Protein AF-A0A953XHI4-F1 (afdb_monomer_lite)

Sequence (180 aa):
MPEEEVKRFLENEADEWITDTDNPAQCIPELAGRICYMSFGGKQGRKDNASYLSNIIGVGHGSVLEHAVFSLLLTGISRSLTHELVRHRAGFAYSQLSQRYVDETEAQFVVPPAVQGDPELEKTLQDFCDESLKVYGQLTDKLAEKYATPEGLVDFALREEQLTEGENGKFTFGEAVEGH

pLDDT: mean 82.44, std 19.85, range [27.58, 97.38]

Structure (mmCIF, N/CA/C/O backbone):
data_AF-A0A953XHI4-F1
#
_entry.id   AF-A0A953XHI4-F1
#
loop_
_atom_site.group_PDB
_atom_site.id
_atom_site.type_symbol
_atom_site.label_atom_id
_atom_site.label_alt_id
_atom_site.label_comp_id
_atom_site.label_asym_id
_atom_site.label_entity_id
_atom_site.label_seq_id
_atom_site.pdbx_PDB_ins_code
_atom_site.Cartn_x
_atom_site.Cartn_y
_atom_site.Cartn_z
_atom_site.occupancy
_atom_site.B_iso_or_equiv
_atom_site.auth_seq_id
_atom_site.auth_comp_id
_atom_site.auth_asym_id
_atom_site.auth_atom_id
_atom_site.pdbx_PDB_model_num
ATOM 1 N N . MET A 1 1 ? 3.919 12.710 -15.205 1.00 69.94 1 MET A N 1
ATOM 2 C CA . MET A 1 1 ? 5.213 12.917 -15.890 1.00 69.94 1 MET A CA 1
ATOM 3 C C . MET A 1 1 ? 5.141 14.267 -16.589 1.00 69.94 1 MET A C 1
ATOM 5 O O . MET A 1 1 ? 4.123 14.490 -17.229 1.00 69.94 1 MET A O 1
ATOM 9 N N . PRO A 1 2 ? 6.109 15.186 -16.433 1.00 76.31 2 PRO A N 1
ATOM 10 C CA . PRO A 1 2 ? 6.054 16.482 -17.108 1.00 76.31 2 PRO A CA 1
ATOM 11 C C . PRO A 1 2 ? 6.320 16.287 -18.606 1.00 76.31 2 PRO A C 1
ATOM 13 O O . PRO A 1 2 ? 7.458 16.061 -19.009 1.00 76.31 2 PRO A O 1
ATOM 16 N N . GLU A 1 3 ? 5.265 16.327 -19.416 1.00 83.38 3 GLU A N 1
ATOM 17 C CA . GLU A 1 3 ? 5.336 16.032 -20.855 1.00 83.38 3 GLU A CA 1
ATOM 18 C C . GLU A 1 3 ? 6.290 16.976 -21.599 1.00 83.38 3 GLU A C 1
ATOM 20 O O . GLU A 1 3 ? 7.075 16.524 -22.429 1.00 83.38 3 GLU A O 1
ATOM 25 N N . GLU A 1 4 ? 6.306 18.259 -21.231 1.00 89.06 4 GLU A N 1
ATOM 26 C CA . GLU A 1 4 ? 7.191 19.270 -21.827 1.00 89.06 4 GLU A CA 1
ATOM 27 C C . GLU A 1 4 ? 8.680 18.968 -21.618 1.00 89.06 4 GLU A C 1
ATOM 29 O O . GLU A 1 4 ? 9.496 19.161 -22.515 1.00 89.06 4 GLU A O 1
ATOM 34 N N . GLU A 1 5 ? 9.053 18.449 -20.448 1.00 89.25 5 GLU A N 1
ATOM 35 C CA . GLU A 1 5 ? 10.449 18.123 -20.142 1.00 89.25 5 GLU A CA 1
ATOM 36 C C . GLU A 1 5 ? 10.905 16.871 -20.893 1.00 89.25 5 GLU A C 1
ATOM 38 O O . GLU A 1 5 ? 12.027 16.826 -21.398 1.00 89.25 5 GLU A O 1
ATOM 43 N N . VAL A 1 6 ? 10.021 15.875 -21.014 1.00 89.62 6 VAL A N 1
ATOM 44 C CA . VAL A 1 6 ? 10.278 14.679 -21.827 1.00 89.62 6 VAL A CA 1
ATOM 45 C C . VAL A 1 6 ? 10.424 15.065 -23.290 1.00 89.62 6 VAL A C 1
ATOM 47 O O . VAL A 1 6 ? 11.380 14.646 -23.935 1.00 89.62 6 VAL A O 1
ATOM 50 N N . LYS A 1 7 ? 9.534 15.919 -23.798 1.00 89.19 7 LYS A N 1
ATOM 51 C CA . LYS A 1 7 ? 9.612 16.433 -25.163 1.00 89.19 7 LYS A CA 1
ATOM 52 C C . LYS A 1 7 ? 10.916 17.192 -25.400 1.00 89.19 7 LYS A C 1
ATOM 54 O O . LYS A 1 7 ? 11.628 16.873 -26.345 1.00 89.19 7 LYS A O 1
ATOM 59 N N . ARG A 1 8 ? 11.281 18.116 -24.505 1.00 91.38 8 ARG A N 1
ATOM 60 C CA . ARG A 1 8 ? 12.549 18.853 -24.591 1.00 91.38 8 ARG A CA 1
ATOM 61 C C . ARG A 1 8 ? 13.753 17.915 -24.572 1.00 91.38 8 ARG A C 1
ATOM 63 O O . ARG A 1 8 ? 14.705 18.140 -25.310 1.00 91.38 8 ARG A O 1
ATOM 70 N N . PHE A 1 9 ? 13.749 16.888 -23.726 1.00 92.31 9 PHE A N 1
ATOM 71 C CA . PHE A 1 9 ? 14.815 15.888 -23.712 1.00 92.31 9 PHE A CA 1
ATOM 72 C C . PHE A 1 9 ? 14.902 15.150 -25.051 1.00 92.31 9 PHE A C 1
ATOM 74 O O . PHE A 1 9 ? 15.987 15.070 -25.619 1.00 92.31 9 PHE A O 1
ATOM 81 N N . LEU A 1 10 ? 13.773 14.660 -25.571 1.00 90.69 10 LEU A N 1
ATOM 82 C CA . LEU A 1 10 ? 13.744 13.936 -26.839 1.00 90.69 10 LEU A CA 1
ATOM 83 C C . LEU A 1 10 ? 14.235 14.813 -27.992 1.00 90.69 10 LEU A C 1
ATOM 85 O O . LEU A 1 10 ? 15.073 14.358 -28.744 1.00 90.69 10 LEU A O 1
ATOM 89 N N . GLU A 1 11 ? 13.815 16.076 -28.076 1.00 90.44 11 GLU A N 1
ATOM 90 C CA . GLU A 1 11 ? 14.256 17.006 -29.130 1.00 90.44 11 GLU A CA 1
ATOM 91 C C . GLU A 1 11 ? 15.768 17.291 -29.120 1.00 90.44 11 GLU A C 1
ATOM 93 O O . GLU A 1 11 ? 16.336 17.603 -30.166 1.00 90.44 11 GLU A O 1
ATOM 98 N N . ASN A 1 12 ? 16.419 17.220 -27.954 1.00 89.56 12 ASN A N 1
ATOM 99 C CA . ASN A 1 12 ? 17.835 17.574 -27.806 1.00 89.56 12 ASN A CA 1
ATOM 100 C C . ASN A 1 12 ? 18.775 16.362 -27.803 1.00 89.56 12 ASN A C 1
ATOM 102 O O . ASN A 1 12 ? 19.889 16.454 -28.313 1.00 89.56 12 ASN A O 1
ATOM 106 N N . GLU A 1 13 ? 18.352 15.247 -27.207 1.00 87.81 13 GLU A N 1
ATOM 107 C CA . GLU A 1 13 ? 19.234 14.130 -26.842 1.00 87.81 13 GLU A CA 1
ATOM 108 C C . GLU A 1 13 ? 18.827 12.796 -27.493 1.00 87.81 13 GLU A C 1
ATOM 110 O O . GLU A 1 13 ? 19.568 11.812 -27.410 1.00 87.81 13 GLU A O 1
ATOM 115 N N . ALA A 1 14 ? 17.656 12.722 -28.130 1.00 84.50 14 ALA A N 1
ATOM 116 C CA . ALA A 1 14 ? 17.147 11.511 -28.771 1.00 84.50 14 ALA A CA 1
ATOM 117 C C . ALA A 1 14 ? 16.429 11.833 -30.099 1.00 84.50 14 ALA A C 1
ATOM 119 O O . ALA A 1 14 ? 16.470 12.957 -30.577 1.00 84.50 14 ALA A O 1
ATOM 120 N N . ASP A 1 15 ? 15.820 10.828 -30.737 1.00 81.56 15 ASP A N 1
ATOM 121 C CA . ASP A 1 15 ? 15.002 11.046 -31.939 1.00 81.56 15 ASP A CA 1
ATOM 122 C C . ASP A 1 15 ? 13.521 11.172 -31.547 1.00 81.56 15 ASP A C 1
ATOM 124 O O . ASP A 1 15 ? 12.946 12.252 -31.464 1.00 81.56 15 ASP A O 1
ATOM 128 N N . GLU A 1 16 ? 12.894 10.029 -31.281 1.00 87.94 16 GLU A N 1
ATOM 129 C CA . GLU A 1 16 ? 11.473 9.908 -30.991 1.00 87.94 16 GLU A CA 1
ATOM 130 C C . GLU A 1 16 ? 11.272 8.763 -30.001 1.00 87.94 16 GLU A C 1
ATOM 132 O O . GLU A 1 16 ? 11.981 7.752 -30.044 1.00 87.94 16 GLU A O 1
ATOM 137 N N . TRP A 1 17 ? 10.297 8.904 -29.113 1.00 91.81 17 TRP A N 1
ATOM 138 C CA . TRP A 1 17 ? 9.821 7.811 -28.281 1.00 91.81 17 TRP A CA 1
ATOM 139 C C . TRP A 1 17 ? 8.373 7.514 -28.645 1.00 91.81 17 TRP A C 1
ATOM 141 O O . TRP A 1 17 ? 7.516 8.390 -28.565 1.00 91.81 17 TRP A O 1
ATOM 151 N N . ILE A 1 18 ? 8.116 6.271 -29.046 1.00 89.00 18 ILE A N 1
ATOM 152 C CA . ILE A 1 18 ? 6.779 5.795 -29.400 1.00 89.00 18 ILE A CA 1
ATOM 153 C C . ILE A 1 18 ? 6.388 4.728 -28.385 1.00 89.00 18 ILE A C 1
ATOM 155 O O . ILE A 1 18 ? 7.109 3.752 -28.209 1.00 89.00 18 ILE A O 1
ATOM 159 N N . THR A 1 19 ? 5.240 4.872 -27.744 1.00 92.25 19 THR A N 1
ATOM 160 C CA . THR A 1 19 ? 4.683 3.841 -26.865 1.00 92.25 19 THR A CA 1
ATOM 161 C C . THR A 1 19 ? 3.222 3.608 -27.230 1.00 92.25 19 THR A C 1
ATOM 163 O O . THR A 1 19 ? 2.558 4.506 -27.748 1.00 92.25 19 THR A O 1
ATOM 166 N N . ASP A 1 20 ? 2.735 2.385 -27.040 1.00 94.56 20 ASP A N 1
ATOM 167 C CA . ASP A 1 20 ? 1.374 1.962 -27.388 1.00 94.56 20 ASP A CA 1
ATOM 168 C C . ASP A 1 20 ? 0.395 2.044 -26.205 1.00 94.56 20 ASP A C 1
ATOM 170 O O . ASP A 1 20 ? -0.740 1.580 -26.299 1.00 94.56 20 ASP A O 1
ATOM 174 N N . THR A 1 21 ? 0.821 2.658 -25.099 1.00 94.06 21 THR A N 1
ATOM 175 C CA . THR A 1 21 ? 0.017 2.893 -23.898 1.00 94.06 21 THR A CA 1
ATOM 176 C C . THR A 1 21 ? 0.062 4.366 -23.505 1.00 94.06 21 THR A C 1
ATOM 178 O O . THR A 1 21 ? 1.085 5.031 -23.643 1.00 94.06 21 THR A O 1
ATOM 181 N N . ASP A 1 22 ? -1.050 4.885 -22.999 1.00 93.06 22 ASP A N 1
ATOM 182 C CA . ASP A 1 22 ? -1.140 6.201 -22.365 1.00 93.06 22 ASP A CA 1
ATOM 183 C C . ASP A 1 22 ? -1.083 6.101 -20.832 1.00 93.06 22 ASP A C 1
ATOM 185 O O . ASP A 1 22 ? -1.066 7.119 -20.139 1.00 93.06 22 ASP A O 1
ATOM 189 N N . ASN A 1 23 ? -1.012 4.881 -20.282 1.00 94.38 23 ASN A N 1
ATOM 190 C CA . ASN A 1 23 ? -1.001 4.649 -18.847 1.00 94.38 23 ASN A CA 1
ATOM 191 C C . ASN A 1 23 ? 0.320 5.142 -18.225 1.00 94.38 23 ASN A C 1
ATOM 193 O O . ASN A 1 23 ? 1.368 4.514 -18.426 1.00 94.38 23 ASN A O 1
ATOM 197 N N . PRO A 1 24 ? 0.300 6.186 -17.371 1.00 92.62 24 PRO A N 1
ATOM 198 C CA . PRO A 1 24 ? 1.519 6.741 -16.791 1.00 92.62 24 PRO A CA 1
ATOM 199 C C . PRO A 1 24 ? 2.345 5.721 -15.999 1.00 92.62 24 PRO A C 1
ATOM 201 O O . PRO A 1 24 ? 3.573 5.785 -16.015 1.00 92.62 24 PRO A O 1
ATOM 204 N N . ALA A 1 25 ? 1.693 4.751 -15.350 1.00 94.19 25 ALA A N 1
ATOM 205 C CA . ALA A 1 25 ? 2.362 3.710 -14.572 1.00 94.19 25 ALA A CA 1
ATOM 206 C C . ALA A 1 25 ? 3.191 2.741 -15.432 1.00 94.19 25 ALA A C 1
ATOM 208 O O . ALA A 1 25 ? 4.067 2.057 -14.911 1.00 94.19 25 ALA A O 1
ATOM 209 N N . GLN A 1 26 ? 2.923 2.683 -16.736 1.00 95.31 26 GLN A N 1
ATOM 210 C CA . GLN A 1 26 ? 3.660 1.875 -17.707 1.00 95.31 26 GLN A CA 1
ATOM 211 C C . GLN A 1 26 ? 4.641 2.723 -18.524 1.00 95.31 26 GLN A C 1
ATOM 213 O O . GLN A 1 26 ? 5.761 2.288 -18.793 1.00 95.31 26 GLN A O 1
ATOM 218 N N . CYS A 1 27 ? 4.245 3.951 -18.865 1.00 95.06 27 CYS A N 1
ATOM 219 C CA . CYS A 1 27 ? 5.062 4.921 -19.588 1.00 95.06 27 CYS A CA 1
ATOM 220 C C . CYS A 1 27 ? 6.338 5.299 -18.830 1.00 95.06 27 CYS A C 1
ATOM 222 O O . CYS A 1 27 ? 7.426 5.294 -19.398 1.00 95.06 27 CYS A O 1
ATOM 224 N N . ILE A 1 28 ? 6.213 5.609 -17.536 1.00 95.44 28 ILE A N 1
ATOM 225 C CA . ILE A 1 28 ? 7.335 6.040 -16.693 1.00 95.44 28 ILE A CA 1
ATOM 226 C C . ILE A 1 28 ? 8.459 4.985 -16.635 1.00 95.44 28 ILE A C 1
ATOM 228 O O . ILE A 1 28 ? 9.601 5.340 -16.940 1.00 95.44 28 ILE A O 1
ATOM 232 N N . PRO A 1 29 ? 8.198 3.707 -16.286 1.00 96.00 29 PRO A N 1
ATOM 233 C CA . PRO A 1 29 ? 9.257 2.699 -16.233 1.00 96.00 29 PRO A CA 1
ATOM 234 C C . PRO A 1 29 ? 9.819 2.339 -17.613 1.00 96.00 29 PRO A C 1
ATOM 236 O O . PRO A 1 29 ? 11.012 2.046 -17.720 1.00 96.00 29 PRO A O 1
ATOM 239 N N . GLU A 1 30 ? 9.009 2.383 -18.679 1.00 95.69 30 GLU A N 1
ATOM 240 C CA . GLU A 1 30 ? 9.519 2.201 -20.042 1.00 95.69 30 GLU A CA 1
ATOM 241 C C . GLU A 1 30 ? 10.519 3.305 -20.394 1.00 95.69 30 GLU A C 1
ATOM 243 O O . GLU A 1 30 ? 11.657 3.006 -20.764 1.00 95.69 30 GLU A O 1
ATOM 248 N N . LEU A 1 31 ? 10.112 4.567 -20.238 1.00 94.69 31 LEU A N 1
ATOM 249 C CA . LEU A 1 31 ? 10.948 5.727 -20.522 1.00 94.69 31 LEU A CA 1
ATOM 250 C C . LEU A 1 31 ? 12.245 5.682 -19.706 1.00 94.69 31 LEU A C 1
ATOM 252 O O . LEU A 1 31 ? 13.326 5.807 -20.279 1.00 94.69 31 LEU A O 1
ATOM 256 N N . ALA A 1 32 ? 12.158 5.422 -18.397 1.00 95.19 32 ALA A N 1
ATOM 257 C CA . ALA A 1 32 ? 13.324 5.296 -17.524 1.00 95.19 32 ALA A CA 1
ATOM 258 C C . ALA A 1 32 ? 14.289 4.200 -18.001 1.00 95.19 32 ALA A C 1
ATOM 260 O O . ALA A 1 32 ? 15.492 4.435 -18.122 1.00 95.19 32 ALA A O 1
ATOM 261 N N . GLY A 1 33 ? 13.769 3.021 -18.355 1.00 95.25 33 GLY A N 1
ATOM 262 C CA . GLY A 1 33 ? 14.594 1.945 -18.896 1.00 95.25 33 GLY A CA 1
ATOM 263 C C . GLY A 1 33 ? 15.239 2.296 -20.238 1.00 95.25 33 GLY A C 1
ATOM 264 O O . GLY A 1 33 ? 16.383 1.913 -20.483 1.00 95.25 33 GLY A O 1
ATOM 265 N N . ARG A 1 34 ? 14.536 3.030 -21.110 1.00 94.25 34 ARG A N 1
ATOM 266 C CA . ARG A 1 34 ? 15.080 3.454 -22.410 1.00 94.25 34 ARG A CA 1
ATOM 267 C C . ARG A 1 34 ? 16.170 4.506 -22.271 1.00 94.25 34 ARG A C 1
ATOM 269 O O . ARG A 1 34 ? 17.146 4.437 -23.016 1.00 94.25 34 ARG A O 1
ATOM 276 N N . ILE A 1 35 ? 16.061 5.405 -21.291 1.00 94.06 35 ILE A N 1
ATOM 277 C CA . ILE A 1 35 ? 17.103 6.392 -20.966 1.00 94.06 35 ILE A CA 1
ATOM 278 C C . ILE A 1 35 ? 18.432 5.697 -20.642 1.00 94.06 35 ILE A C 1
ATOM 280 O O . ILE A 1 35 ? 19.464 6.100 -21.170 1.00 94.06 35 ILE A O 1
ATOM 284 N N . CYS A 1 36 ? 18.427 4.605 -19.865 1.00 94.00 36 CYS A N 1
ATOM 285 C CA . CYS A 1 36 ? 19.657 3.893 -19.482 1.00 94.00 36 CYS A CA 1
ATOM 286 C C . CYS A 1 36 ? 20.501 3.407 -20.674 1.00 94.00 36 CYS A C 1
ATOM 288 O O . CYS A 1 36 ? 21.715 3.256 -20.547 1.00 94.00 36 CYS A O 1
ATOM 290 N N . TYR A 1 37 ? 19.867 3.155 -21.822 1.00 91.94 37 TYR A N 1
ATOM 291 C CA . TYR A 1 37 ? 20.519 2.636 -23.027 1.00 91.94 37 TYR A CA 1
ATOM 292 C C . TYR A 1 37 ? 20.382 3.567 -24.237 1.00 91.94 37 TYR A C 1
ATOM 294 O O . TYR A 1 37 ? 20.787 3.190 -25.340 1.00 91.94 37 TYR A O 1
ATOM 302 N N . MET A 1 38 ? 19.792 4.754 -24.049 1.00 92.75 38 MET A N 1
ATOM 303 C CA . MET A 1 38 ? 19.384 5.671 -25.119 1.00 92.75 38 MET A CA 1
ATOM 304 C C . MET A 1 38 ? 18.708 4.930 -26.288 1.00 92.75 38 MET A C 1
ATOM 306 O O . MET A 1 38 ? 19.059 5.100 -27.460 1.00 92.75 38 MET A O 1
ATOM 310 N N . SER A 1 39 ? 17.770 4.034 -25.960 1.00 92.50 39 SER A N 1
ATOM 311 C CA . SER A 1 39 ? 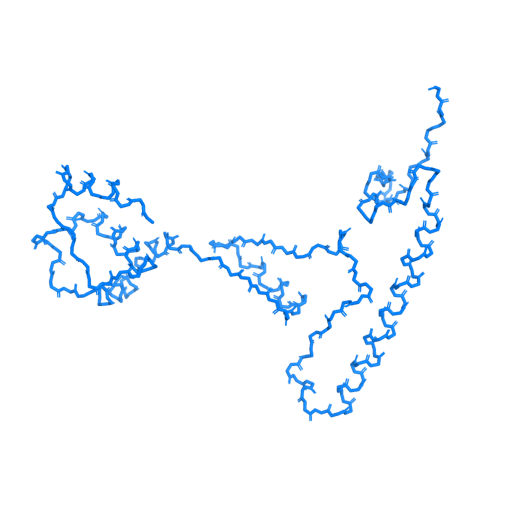17.121 3.110 -26.903 1.00 92.50 39 SER A CA 1
ATOM 312 C C . SER A 1 39 ? 15.813 3.676 -27.468 1.00 92.50 39 SER A C 1
ATOM 314 O O . SER A 1 39 ? 14.743 3.070 -27.368 1.00 92.50 39 SER A O 1
ATOM 316 N N . PHE A 1 40 ? 15.934 4.851 -28.083 1.00 92.81 40 PHE A N 1
ATOM 317 C CA . PHE A 1 40 ? 14.863 5.605 -28.740 1.00 92.81 40 PHE A CA 1
ATOM 318 C C . PHE A 1 40 ? 14.933 5.486 -30.272 1.00 92.81 40 PHE A C 1
ATOM 320 O O . PHE A 1 40 ? 15.901 4.949 -30.824 1.00 92.81 40 PHE A O 1
ATOM 327 N N . GLY A 1 41 ? 13.895 5.962 -30.964 1.00 88.31 41 GLY A N 1
ATOM 328 C CA . GLY A 1 41 ? 13.821 6.039 -32.422 1.00 88.31 41 GLY A CA 1
ATOM 329 C C . GLY A 1 41 ? 14.101 4.699 -33.101 1.00 88.31 41 GLY A C 1
ATOM 330 O O . GLY A 1 41 ? 13.537 3.661 -32.750 1.00 88.31 41 GLY A O 1
ATOM 331 N N . GLY A 1 42 ? 15.048 4.688 -34.043 1.00 85.81 42 GLY A N 1
ATOM 332 C CA . GLY A 1 42 ? 15.436 3.472 -34.768 1.00 85.81 42 GLY A CA 1
ATOM 333 C C . GLY A 1 42 ? 15.968 2.334 -33.880 1.00 85.81 42 GLY A C 1
ATOM 334 O O . GLY A 1 42 ? 15.886 1.168 -34.270 1.00 85.81 42 GLY A O 1
ATOM 335 N N . LYS A 1 43 ? 16.477 2.640 -32.676 1.00 87.69 43 LYS A N 1
ATOM 336 C CA . LYS A 1 43 ? 16.980 1.644 -31.709 1.00 87.69 43 LYS A CA 1
ATOM 337 C C . LYS A 1 43 ? 15.883 1.063 -30.816 1.00 87.69 43 LYS A C 1
ATOM 339 O O . LYS A 1 43 ? 16.122 0.065 -30.140 1.00 87.69 43 LYS A O 1
ATOM 344 N N . GLN A 1 44 ? 14.698 1.670 -30.804 1.00 87.44 44 GLN A N 1
ATOM 345 C CA . GLN A 1 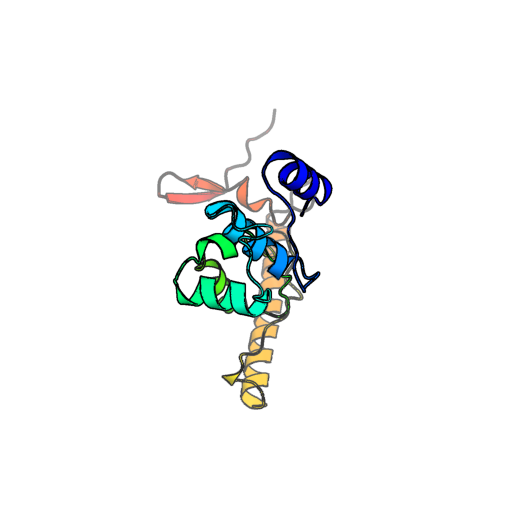44 ? 13.598 1.292 -29.921 1.00 87.44 44 GLN A CA 1
ATOM 346 C C . GLN A 1 44 ? 13.063 -0.121 -30.204 1.00 87.44 44 GLN A C 1
ATOM 348 O O . GLN A 1 44 ? 12.616 -0.825 -29.292 1.00 87.44 44 GLN A O 1
ATOM 353 N N . GLY A 1 45 ? 13.150 -0.547 -31.469 1.00 82.75 45 GLY A N 1
ATOM 354 C CA . GLY A 1 45 ? 12.551 -1.784 -31.961 1.00 82.75 45 GLY A CA 1
ATOM 355 C C . GLY A 1 45 ? 11.025 -1.698 -32.077 1.00 82.75 45 GLY A C 1
ATOM 356 O O . GLY A 1 45 ? 10.417 -0.670 -31.806 1.00 82.75 45 GLY A O 1
ATOM 357 N N . ARG A 1 46 ? 10.393 -2.803 -32.495 1.00 77.25 46 ARG A N 1
ATOM 358 C CA . ARG A 1 46 ? 8.928 -2.913 -32.678 1.00 77.25 46 ARG A CA 1
ATOM 359 C C . ARG A 1 46 ? 8.205 -3.562 -31.491 1.00 77.25 46 ARG A C 1
ATOM 361 O O . ARG A 1 46 ? 7.126 -4.114 -31.670 1.00 77.25 46 ARG A O 1
ATOM 368 N N . LYS A 1 47 ? 8.839 -3.610 -30.318 1.00 81.75 47 LYS A N 1
ATOM 369 C CA . LYS A 1 47 ? 8.223 -4.218 -29.132 1.00 81.75 47 LYS A CA 1
ATOM 370 C C . LYS A 1 47 ? 7.220 -3.236 -28.536 1.00 81.75 47 LYS A C 1
ATOM 372 O O . LYS A 1 47 ? 7.586 -2.081 -28.332 1.00 81.75 47 LYS A O 1
ATOM 377 N N . ASP A 1 48 ? 6.018 -3.719 -28.252 1.00 93.19 48 ASP A N 1
ATOM 378 C CA . ASP A 1 48 ? 5.046 -2.994 -27.435 1.00 93.19 48 ASP A CA 1
ATOM 379 C C . ASP A 1 48 ? 5.559 -2.785 -25.999 1.00 93.19 48 ASP A C 1
ATOM 381 O O . ASP A 1 48 ? 6.528 -3.422 -25.553 1.00 93.19 48 ASP A O 1
ATOM 385 N N . ASN A 1 49 ? 4.920 -1.865 -25.275 1.00 95.81 49 ASN A N 1
ATOM 386 C CA . ASN A 1 49 ? 5.258 -1.527 -23.898 1.00 95.81 49 ASN A CA 1
ATOM 387 C C . ASN A 1 49 ? 5.219 -2.766 -22.989 1.00 95.81 49 ASN A C 1
ATOM 389 O O . ASN A 1 49 ? 6.156 -3.007 -22.225 1.00 95.81 49 ASN A O 1
ATOM 393 N N . ALA A 1 50 ? 4.176 -3.593 -23.107 1.00 95.88 50 ALA A N 1
ATOM 394 C CA . ALA A 1 50 ? 3.999 -4.776 -22.269 1.00 95.88 50 ALA A CA 1
ATOM 395 C C . ALA A 1 50 ? 5.152 -5.782 -22.438 1.00 95.88 50 ALA A C 1
ATOM 397 O O . ALA A 1 50 ? 5.717 -6.264 -21.452 1.00 95.88 50 ALA A O 1
ATOM 398 N N . SER A 1 51 ? 5.559 -6.059 -23.679 1.00 95.31 51 SER A N 1
ATOM 399 C CA . SER A 1 51 ? 6.701 -6.918 -24.000 1.00 95.31 51 SER A CA 1
ATOM 400 C C . SER A 1 51 ? 8.017 -6.304 -23.532 1.00 95.31 51 SER A C 1
ATOM 402 O O . SER A 1 51 ? 8.916 -7.030 -23.100 1.00 95.31 51 SER A O 1
ATOM 404 N N . TYR A 1 52 ? 8.156 -4.977 -23.609 1.00 95.56 52 TYR A N 1
ATOM 405 C CA . TYR A 1 52 ? 9.331 -4.273 -23.101 1.00 95.56 52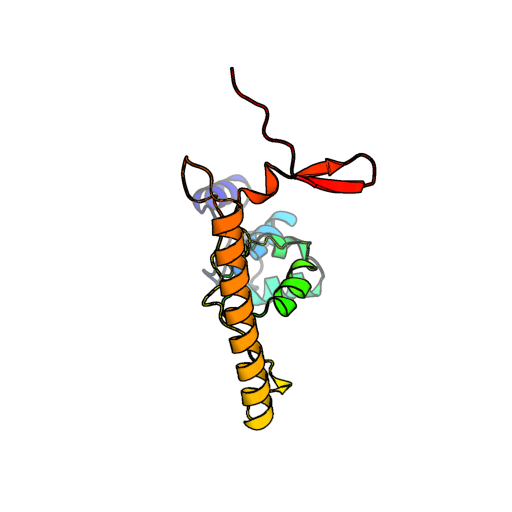 TYR A CA 1
ATOM 406 C C . TYR A 1 52 ? 9.457 -4.411 -21.578 1.00 95.56 52 TYR A C 1
ATOM 408 O O . TYR A 1 52 ? 10.498 -4.861 -21.093 1.00 95.56 52 TYR A O 1
ATOM 416 N N . LEU A 1 53 ? 8.396 -4.103 -20.824 1.00 96.12 53 LEU A N 1
ATOM 417 C CA . LEU A 1 53 ? 8.383 -4.211 -19.363 1.00 96.12 53 LEU A CA 1
ATOM 418 C C . LEU A 1 53 ? 8.537 -5.663 -18.896 1.00 96.12 53 LEU A C 1
ATOM 420 O O . LEU A 1 53 ? 9.301 -5.933 -17.972 1.00 96.12 53 LEU A O 1
ATOM 424 N N . SER A 1 54 ? 7.890 -6.615 -19.574 1.00 96.31 54 SER A N 1
ATOM 425 C CA . SER A 1 54 ? 8.064 -8.044 -19.290 1.00 96.31 54 SER A CA 1
ATOM 426 C C . SER A 1 54 ? 9.519 -8.483 -19.474 1.00 96.31 54 SER A C 1
ATOM 428 O O . SER A 1 54 ? 10.070 -9.175 -18.618 1.00 96.31 54 SER A O 1
ATOM 430 N N . ASN A 1 55 ? 10.184 -8.018 -20.537 1.00 95.06 55 ASN A N 1
ATOM 431 C CA . ASN A 1 55 ? 11.604 -8.277 -20.748 1.00 95.06 55 ASN A CA 1
ATOM 432 C C . ASN A 1 55 ? 12.474 -7.650 -19.647 1.00 95.06 55 ASN A C 1
ATOM 434 O O . ASN A 1 55 ? 13.360 -8.326 -19.138 1.00 95.06 55 ASN A O 1
ATOM 438 N N . ILE A 1 56 ? 12.221 -6.392 -19.266 1.00 94.75 56 ILE A N 1
ATOM 439 C CA . ILE A 1 56 ? 12.928 -5.697 -18.174 1.00 94.75 56 ILE A CA 1
ATOM 440 C C . ILE A 1 56 ? 12.836 -6.480 -16.858 1.00 94.75 56 ILE A C 1
ATOM 442 O O . ILE A 1 56 ? 13.853 -6.687 -16.192 1.00 94.75 56 ILE A O 1
ATOM 446 N N . ILE A 1 57 ? 11.639 -6.964 -16.517 1.00 95.75 57 ILE A N 1
ATOM 447 C CA . ILE A 1 57 ? 11.409 -7.811 -15.340 1.00 95.75 57 ILE A CA 1
ATOM 448 C C . ILE A 1 57 ? 12.178 -9.128 -15.480 1.00 95.75 57 ILE A C 1
ATOM 450 O O . ILE A 1 57 ? 12.885 -9.529 -14.558 1.00 95.75 57 ILE A O 1
ATOM 454 N N . GLY A 1 58 ? 12.091 -9.777 -16.645 1.00 97.06 58 GLY A N 1
ATOM 455 C CA . GLY A 1 58 ? 12.740 -11.061 -16.913 1.00 97.06 58 GLY A CA 1
ATOM 456 C C . GLY A 1 58 ? 14.268 -11.024 -16.822 1.00 97.06 58 GLY A C 1
ATOM 457 O O . GLY A 1 58 ? 14.870 -12.012 -16.410 1.00 97.06 58 GLY A O 1
ATOM 458 N N . VAL A 1 59 ? 14.900 -9.892 -17.156 1.00 96.19 59 VAL A N 1
ATOM 459 C CA . VAL A 1 59 ? 16.359 -9.700 -17.025 1.00 96.19 59 VAL A CA 1
ATOM 460 C C . VAL A 1 59 ? 16.785 -9.107 -15.676 1.00 96.19 59 VAL A C 1
ATOM 462 O O . VAL A 1 59 ? 17.974 -8.904 -15.451 1.00 96.19 59 VAL A O 1
ATOM 465 N N . GLY A 1 60 ? 15.842 -8.838 -14.766 1.00 95.88 60 GLY A N 1
ATOM 466 C CA . GLY A 1 60 ? 16.134 -8.373 -13.408 1.00 95.88 60 GLY A CA 1
ATOM 467 C C . GLY A 1 60 ? 16.469 -6.883 -13.279 1.00 95.88 60 GLY A C 1
ATOM 468 O O . GLY A 1 60 ? 17.005 -6.471 -12.253 1.00 95.88 60 GLY A O 1
ATOM 469 N N . HIS A 1 61 ? 16.142 -6.047 -14.269 1.00 96.62 61 HIS A N 1
ATOM 470 C CA . HIS A 1 61 ? 16.355 -4.591 -14.206 1.00 96.62 61 HIS A CA 1
ATOM 471 C C . HIS A 1 61 ? 15.211 -3.882 -13.459 1.00 96.62 61 HIS A C 1
ATOM 473 O O . HIS A 1 61 ? 14.574 -2.971 -13.980 1.00 96.62 61 HIS A O 1
ATOM 479 N N . GLY A 1 62 ? 14.922 -4.324 -12.232 1.00 93.56 62 GLY A N 1
ATOM 480 C CA . GLY A 1 62 ? 13.757 -3.880 -11.459 1.00 93.56 62 GLY A CA 1
ATOM 481 C C . GLY A 1 62 ? 13.788 -2.416 -11.010 1.00 93.56 62 GLY A C 1
ATOM 482 O O . GLY A 1 62 ? 12.726 -1.848 -10.778 1.00 93.56 62 GLY A O 1
ATOM 483 N N . SER A 1 63 ? 14.963 -1.781 -10.946 1.00 95.69 63 SER A N 1
ATOM 484 C CA . SER A 1 63 ? 15.108 -0.395 -10.471 1.00 95.69 63 SER A CA 1
ATOM 485 C C . SER A 1 63 ? 14.295 0.613 -11.286 1.00 95.69 63 SER A C 1
ATOM 487 O O . SER A 1 63 ? 13.831 1.610 -10.744 1.00 95.69 63 SER A O 1
ATOM 489 N N . VAL A 1 64 ? 14.049 0.346 -12.573 1.00 96.12 64 VAL A N 1
ATOM 490 C CA . VAL A 1 64 ? 13.241 1.244 -13.413 1.00 96.12 64 VAL A CA 1
ATOM 491 C C . VAL A 1 64 ? 11.765 1.264 -12.995 1.00 96.12 64 VAL A C 1
ATOM 493 O O . VAL A 1 64 ? 11.062 2.233 -13.269 1.00 96.12 64 VAL A O 1
ATOM 496 N N . LEU A 1 65 ? 11.289 0.213 -12.316 1.00 95.50 65 LEU A N 1
ATOM 497 C CA . LEU A 1 65 ? 9.914 0.119 -11.818 1.00 95.50 65 LEU A CA 1
ATOM 498 C C . LEU A 1 65 ? 9.685 1.020 -10.599 1.00 95.50 65 LEU A C 1
ATOM 500 O O . LEU A 1 65 ? 8.556 1.435 -10.359 1.00 95.50 65 LEU A O 1
ATOM 504 N N . GLU A 1 66 ? 10.746 1.374 -9.868 1.00 95.38 66 GLU A N 1
ATOM 505 C CA . GLU A 1 66 ? 10.677 2.234 -8.678 1.00 95.38 66 GLU A CA 1
ATOM 506 C C . GLU A 1 66 ? 10.285 3.683 -9.012 1.00 95.38 66 GLU A C 1
ATOM 508 O O . GLU A 1 66 ? 9.874 4.439 -8.133 1.00 95.38 66 GLU A O 1
ATOM 513 N N . HIS A 1 67 ? 10.365 4.081 -10.286 1.00 94.69 67 HIS A N 1
ATOM 514 C CA . HIS A 1 67 ? 9.943 5.407 -10.739 1.00 94.69 67 HIS A CA 1
ATOM 515 C C . HIS A 1 67 ? 8.417 5.584 -10.780 1.00 94.69 67 HIS A C 1
ATOM 517 O O . HIS A 1 67 ? 7.936 6.719 -10.754 1.00 94.69 67 HIS A O 1
ATOM 523 N N . ALA A 1 68 ? 7.646 4.493 -10.853 1.00 94.56 68 ALA A N 1
ATOM 524 C CA . ALA A 1 68 ? 6.190 4.541 -10.790 1.00 94.56 68 ALA A CA 1
ATOM 525 C C . ALA A 1 68 ? 5.724 4.417 -9.332 1.00 94.56 68 ALA A C 1
ATOM 527 O O . ALA A 1 68 ? 5.850 3.364 -8.712 1.00 94.56 68 ALA A O 1
ATOM 528 N N . VAL A 1 69 ? 5.160 5.499 -8.791 1.00 94.81 69 VAL A N 1
ATOM 529 C CA . VAL A 1 69 ? 4.688 5.561 -7.401 1.00 94.81 69 VAL A CA 1
ATOM 530 C C . VAL A 1 69 ? 3.165 5.534 -7.362 1.00 94.81 69 VAL A C 1
ATOM 532 O O . VAL A 1 69 ? 2.503 6.282 -8.081 1.00 94.81 69 VAL A O 1
ATOM 535 N N . PHE A 1 70 ? 2.613 4.701 -6.481 1.00 95.00 70 PHE A N 1
ATOM 536 C CA . PHE A 1 70 ? 1.178 4.597 -6.237 1.00 95.00 70 PHE A CA 1
ATOM 537 C C . PHE A 1 70 ? 0.854 5.083 -4.828 1.00 95.00 70 PHE A C 1
ATOM 539 O O . PHE A 1 70 ? 1.543 4.745 -3.867 1.00 95.00 70 PHE A O 1
ATOM 546 N N . SER A 1 71 ? -0.229 5.843 -4.697 1.00 96.12 71 SER A N 1
ATOM 547 C CA . SER A 1 71 ? -0.794 6.217 -3.403 1.00 96.12 71 SER A CA 1
ATOM 548 C C . SER A 1 71 ? -2.134 5.519 -3.239 1.00 96.12 71 SER A C 1
ATOM 550 O O . SER A 1 71 ? -3.029 5.682 -4.064 1.00 96.12 71 SER A O 1
ATOM 552 N N . LEU A 1 72 ? -2.253 4.717 -2.184 1.00 96.00 72 LEU A N 1
ATOM 553 C CA . LEU A 1 72 ? -3.450 3.940 -1.884 1.00 96.00 72 LEU A CA 1
ATOM 554 C C . LEU A 1 72 ? -4.078 4.454 -0.593 1.00 96.00 72 LEU A C 1
ATOM 556 O O . LEU A 1 72 ? -3.378 4.686 0.393 1.00 96.00 72 LEU A O 1
ATOM 560 N N . LEU A 1 73 ? -5.402 4.585 -0.596 1.00 97.19 73 LEU A N 1
ATOM 561 C CA . LEU A 1 73 ? -6.188 4.801 0.611 1.00 97.19 73 LEU A CA 1
ATOM 562 C C . LEU A 1 73 ? -6.823 3.471 1.007 1.00 97.19 73 LEU A C 1
ATOM 564 O O . LEU A 1 73 ? -7.661 2.941 0.280 1.00 97.19 73 LEU A O 1
ATOM 568 N N . LEU A 1 74 ? -6.406 2.931 2.148 1.00 95.44 74 LEU A N 1
ATOM 569 C CA . LEU A 1 74 ? -6.933 1.682 2.687 1.00 95.44 74 LEU A CA 1
ATOM 570 C C . LEU A 1 74 ? -7.830 1.989 3.889 1.00 95.44 74 LEU A C 1
ATOM 572 O O . LEU A 1 74 ? -7.404 2.666 4.823 1.00 95.44 74 LEU A O 1
ATOM 576 N N . THR A 1 75 ? -9.057 1.475 3.871 1.00 94.81 75 THR A N 1
ATOM 577 C CA . THR A 1 75 ? -10.036 1.582 4.965 1.00 94.81 75 THR A CA 1
ATOM 578 C C . THR A 1 75 ? -10.601 0.202 5.293 1.00 94.81 75 THR A C 1
ATOM 580 O O . THR A 1 75 ? -10.442 -0.738 4.515 1.00 94.81 75 THR A O 1
ATOM 583 N N . GLY A 1 76 ? -11.217 0.051 6.470 1.00 92.38 76 GLY A N 1
ATOM 584 C CA . GLY A 1 76 ? -11.779 -1.239 6.892 1.00 92.38 76 GLY A CA 1
ATOM 585 C C . GLY A 1 76 ? -10.726 -2.337 7.081 1.00 92.38 76 GLY A C 1
ATOM 586 O O . GLY A 1 76 ? -11.034 -3.518 6.946 1.00 92.38 76 GLY A O 1
ATOM 587 N N . ILE A 1 77 ? -9.479 -1.954 7.369 1.00 94.50 77 ILE A N 1
ATOM 588 C CA . ILE A 1 77 ? -8.378 -2.878 7.646 1.00 94.50 77 ILE A CA 1
ATOM 589 C C . ILE A 1 77 ? -8.036 -2.894 9.132 1.00 94.50 77 ILE A C 1
ATOM 591 O O . ILE A 1 77 ? -8.141 -1.882 9.822 1.00 94.50 77 ILE A O 1
ATOM 595 N N . SER A 1 78 ? -7.619 -4.055 9.634 1.00 93.31 78 SER A N 1
ATOM 596 C CA . SER A 1 78 ? -7.304 -4.209 11.050 1.00 93.31 78 SER A CA 1
ATOM 597 C C . SER A 1 78 ? -5.981 -3.532 11.413 1.00 93.31 78 SER A C 1
ATOM 599 O O . SER A 1 78 ? -5.046 -3.454 10.609 1.00 93.31 78 SER A O 1
ATOM 601 N N . ARG A 1 79 ? -5.848 -3.132 12.684 1.00 91.81 79 ARG A N 1
ATOM 602 C CA . ARG A 1 79 ? -4.566 -2.671 13.241 1.00 91.81 79 ARG A CA 1
ATOM 603 C C . ARG A 1 79 ? -3.482 -3.748 13.122 1.00 91.81 79 ARG A C 1
ATOM 605 O O . ARG A 1 79 ? -2.347 -3.430 12.777 1.00 91.81 79 ARG A O 1
ATOM 612 N N . SER A 1 80 ? -3.837 -5.024 13.296 1.00 93.06 80 SER A N 1
ATOM 613 C CA . SER A 1 80 ? -2.905 -6.141 13.093 1.00 93.06 80 SER A CA 1
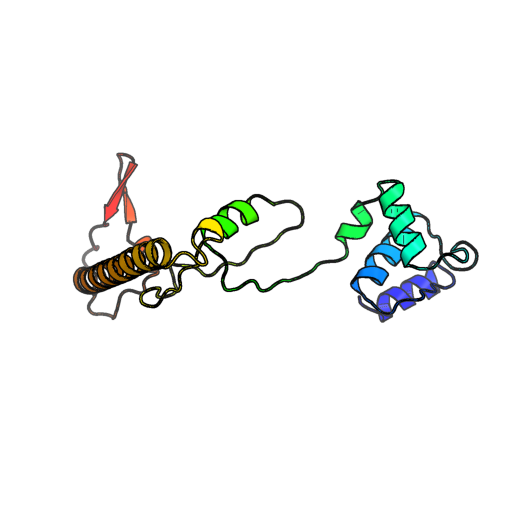ATOM 614 C C . SER A 1 80 ? -2.369 -6.207 11.660 1.00 93.06 80 SER A C 1
ATOM 616 O O . SER A 1 80 ? -1.165 -6.358 11.481 1.00 93.06 80 SER A O 1
ATOM 618 N N . LEU A 1 81 ? -3.212 -5.995 10.641 1.00 94.38 81 LEU A N 1
ATOM 619 C CA . LEU A 1 81 ? -2.749 -5.913 9.256 1.00 94.38 81 LEU A CA 1
ATOM 620 C C . LEU A 1 81 ? -1.811 -4.718 9.063 1.00 94.38 81 LEU A C 1
ATOM 622 O O . LEU A 1 81 ? -0.760 -4.859 8.444 1.00 94.38 81 LEU A O 1
ATOM 626 N N . THR A 1 82 ? -2.147 -3.551 9.624 1.00 95.94 82 THR A N 1
ATOM 627 C CA . THR A 1 82 ? -1.263 -2.379 9.519 1.00 95.94 82 THR A CA 1
ATOM 628 C C . THR A 1 82 ? 0.093 -2.593 10.192 1.00 95.94 82 THR A C 1
ATOM 630 O O . THR A 1 82 ? 1.090 -2.088 9.685 1.00 95.94 82 THR A O 1
ATOM 633 N N . HIS A 1 83 ? 0.161 -3.370 11.278 1.00 95.12 83 HIS A N 1
ATOM 634 C CA . HIS A 1 83 ? 1.413 -3.698 11.966 1.00 95.12 83 HIS A CA 1
ATOM 635 C C . HIS A 1 83 ? 2.346 -4.565 11.117 1.00 95.12 83 HIS A C 1
ATOM 637 O O . HIS A 1 83 ? 3.560 -4.374 11.178 1.00 95.12 83 HIS A O 1
ATOM 643 N N . GLU A 1 84 ? 1.796 -5.468 10.305 1.00 97.12 84 GLU A N 1
ATOM 644 C CA . GLU A 1 84 ? 2.575 -6.227 9.323 1.00 97.12 84 GLU A CA 1
ATOM 645 C C . GLU A 1 84 ? 2.950 -5.354 8.123 1.00 97.12 84 GLU A C 1
ATOM 647 O O . GLU A 1 84 ? 4.105 -5.337 7.695 1.00 97.12 84 GLU A O 1
ATOM 652 N N . LEU A 1 85 ? 2.007 -4.548 7.624 1.00 96.12 85 LEU A N 1
ATOM 653 C CA . LEU A 1 85 ? 2.219 -3.712 6.445 1.00 96.12 85 LEU A CA 1
ATOM 654 C C . LEU A 1 85 ? 3.396 -2.742 6.634 1.00 96.12 85 LEU A C 1
ATOM 656 O O . LEU A 1 85 ? 4.283 -2.686 5.787 1.00 96.12 85 LEU A O 1
ATOM 660 N N . VAL A 1 86 ? 3.486 -2.053 7.778 1.00 97.00 86 VAL A N 1
ATOM 661 C CA . VAL A 1 86 ? 4.577 -1.088 8.038 1.00 97.00 86 VAL A CA 1
ATOM 662 C C . VAL A 1 86 ? 5.967 -1.720 8.155 1.00 97.00 86 VAL A C 1
ATOM 664 O O . VAL A 1 86 ? 6.973 -1.009 8.229 1.00 97.00 86 VAL A O 1
ATOM 667 N N . ARG A 1 87 ? 6.072 -3.056 8.165 1.00 96.94 87 ARG A N 1
ATOM 668 C CA . ARG A 1 87 ? 7.367 -3.751 8.113 1.00 96.94 87 ARG A CA 1
ATOM 669 C C . ARG A 1 87 ? 8.000 -3.682 6.726 1.00 96.94 87 ARG A C 1
ATOM 671 O O . ARG A 1 87 ? 9.223 -3.790 6.629 1.00 96.94 87 ARG A O 1
ATOM 678 N N . HIS A 1 88 ? 7.214 -3.431 5.680 1.00 96.62 88 HIS A N 1
ATOM 679 C CA . HIS A 1 88 ? 7.712 -3.163 4.336 1.00 96.62 88 HIS A CA 1
ATOM 680 C C . HIS A 1 88 ? 8.208 -1.715 4.258 1.00 96.62 88 HIS A C 1
ATOM 682 O O . HIS A 1 88 ? 7.411 -0.785 4.212 1.00 96.62 88 HIS A O 1
ATOM 688 N N . ARG A 1 89 ? 9.532 -1.514 4.302 1.00 94.00 89 ARG A N 1
ATOM 689 C CA . ARG A 1 89 ? 10.150 -0.172 4.347 1.00 94.00 89 ARG A CA 1
ATOM 690 C C . ARG A 1 89 ? 10.596 0.347 2.982 1.00 94.00 89 ARG A C 1
ATOM 692 O O . ARG A 1 89 ? 10.396 1.514 2.673 1.00 94.00 89 ARG A O 1
ATOM 699 N N . ALA A 1 90 ? 11.246 -0.497 2.184 1.00 93.31 90 ALA A N 1
ATOM 700 C CA . ALA A 1 90 ? 11.822 -0.082 0.909 1.00 93.31 90 ALA A CA 1
ATOM 701 C C . ALA A 1 90 ? 10.713 0.204 -0.112 1.00 93.31 90 ALA A C 1
ATOM 703 O O . ALA A 1 90 ? 9.944 -0.696 -0.434 1.00 93.31 90 ALA A O 1
ATOM 704 N N . GLY A 1 91 ? 10.635 1.445 -0.596 1.00 91.75 91 GLY A N 1
ATOM 705 C CA . GLY A 1 91 ? 9.634 1.866 -1.582 1.00 91.75 91 GLY A CA 1
ATOM 706 C C . GLY A 1 91 ? 8.242 2.164 -1.015 1.00 91.75 91 GLY A C 1
ATOM 707 O O . GLY A 1 91 ? 7.325 2.410 -1.791 1.00 91.75 91 GLY A O 1
ATOM 708 N N . PHE A 1 92 ? 8.065 2.173 0.312 1.00 95.94 92 PHE A N 1
ATOM 709 C CA . PHE A 1 92 ? 6.776 2.463 0.942 1.00 95.94 92 PHE A CA 1
ATOM 710 C C . PHE A 1 92 ? 6.844 3.696 1.841 1.00 95.94 92 PHE A C 1
ATOM 712 O O . PHE A 1 92 ? 7.800 3.899 2.589 1.00 95.94 92 PHE A O 1
ATOM 719 N N . ALA A 1 93 ? 5.772 4.482 1.806 1.00 96.06 93 ALA A N 1
ATOM 720 C CA . ALA A 1 93 ? 5.509 5.569 2.734 1.00 96.06 93 ALA A CA 1
ATOM 721 C C . ALA A 1 93 ? 4.100 5.392 3.308 1.00 96.06 93 ALA A C 1
ATOM 723 O O . ALA A 1 93 ? 3.173 5.026 2.584 1.00 96.06 93 ALA A O 1
ATOM 724 N N . TYR A 1 94 ? 3.943 5.645 4.607 1.00 96.62 94 TYR A N 1
ATOM 725 C CA . TYR A 1 94 ? 2.689 5.411 5.319 1.00 96.62 94 TYR A CA 1
ATOM 726 C C . TYR A 1 94 ? 2.206 6.679 6.006 1.00 96.62 94 TYR A C 1
ATOM 728 O O . TYR A 1 94 ? 2.977 7.425 6.604 1.00 96.62 94 TYR A O 1
ATOM 736 N N . SER A 1 95 ? 0.897 6.880 5.971 1.00 96.00 95 SER A N 1
ATOM 737 C CA . SER A 1 95 ? 0.178 7.775 6.869 1.00 96.00 95 SER A CA 1
ATOM 738 C C . SER A 1 95 ? -0.994 6.984 7.424 1.00 96.00 95 SER A C 1
ATOM 740 O O . SER A 1 95 ? -1.721 6.342 6.669 1.00 96.00 95 SER A O 1
ATOM 742 N N . GLN A 1 96 ? -1.123 6.955 8.747 1.00 95.38 96 GLN A N 1
ATOM 743 C CA . GLN A 1 96 ? -2.124 6.149 9.438 1.00 95.38 96 GLN A CA 1
ATOM 744 C C . GLN A 1 96 ? -2.974 7.033 10.336 1.00 95.38 96 GLN A C 1
ATOM 746 O O . GLN A 1 96 ? -2.486 8.015 10.895 1.00 95.38 96 GLN A O 1
ATOM 751 N N . LEU A 1 97 ? -4.238 6.647 10.500 1.00 90.75 97 LEU A N 1
ATOM 752 C CA . LEU A 1 97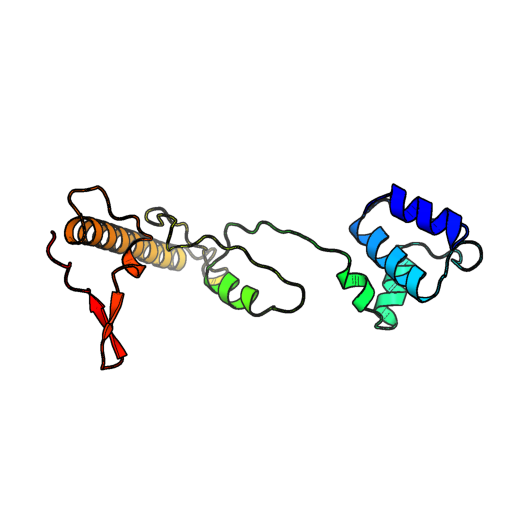 ? -5.123 7.261 11.479 1.00 90.75 97 LEU A CA 1
ATOM 753 C C . LEU A 1 97 ? -4.511 7.115 12.874 1.00 90.75 97 LEU A C 1
ATOM 755 O O . LEU A 1 97 ? -4.249 5.997 13.337 1.00 90.75 97 LEU A O 1
ATOM 759 N N . SER A 1 98 ? -4.283 8.253 13.526 1.00 87.12 98 SER A N 1
ATOM 760 C CA . SER A 1 98 ? -3.631 8.316 14.827 1.00 87.12 98 SER A CA 1
ATOM 761 C C . SER A 1 98 ? -4.651 8.257 15.958 1.00 87.12 98 SER A C 1
ATOM 763 O O . SER A 1 98 ? -5.416 9.196 16.157 1.00 87.12 98 SER A O 1
ATOM 765 N N . GLN A 1 99 ? -4.587 7.189 16.755 1.00 81.81 99 GLN A N 1
ATOM 766 C CA . GLN A 1 99 ? -5.401 7.008 17.972 1.00 81.81 99 GLN A CA 1
ATOM 767 C C . GLN A 1 99 ? -5.068 8.017 19.078 1.00 81.81 99 GLN A C 1
ATOM 769 O O . GLN A 1 99 ? -5.743 8.075 20.097 1.00 81.81 99 GLN A O 1
ATOM 774 N N . ARG A 1 100 ? -3.996 8.799 18.903 1.00 76.44 100 ARG A N 1
ATOM 775 C CA . ARG A 1 100 ? -3.651 9.896 19.811 1.00 76.44 100 ARG A CA 1
ATOM 776 C C . ARG A 1 100 ? -4.501 11.148 19.580 1.00 76.44 100 ARG A C 1
ATOM 778 O O . ARG A 1 100 ? -4.581 11.969 20.481 1.00 76.44 100 ARG A O 1
ATOM 785 N N . TYR A 1 101 ? -5.066 11.309 18.383 1.00 72.81 101 TYR A N 1
ATOM 786 C CA . TYR A 1 101 ? -5.754 12.536 17.957 1.00 72.81 101 TYR A CA 1
ATOM 787 C C . TYR A 1 101 ? -7.186 12.297 17.475 1.00 72.81 101 TYR A C 1
ATOM 789 O O . TYR A 1 101 ? -7.948 13.248 17.340 1.00 72.81 101 TYR A O 1
ATOM 797 N N . VAL A 1 102 ? -7.547 11.052 17.168 1.00 78.88 102 VAL A N 1
ATOM 798 C CA . VAL A 1 102 ? -8.891 10.690 16.722 1.00 78.88 102 VAL A CA 1
ATOM 799 C C . VAL A 1 102 ? -9.598 9.962 17.849 1.00 78.88 102 VAL A C 1
ATOM 801 O O . VAL A 1 102 ? -9.054 9.001 18.392 1.00 78.88 102 VAL A O 1
ATOM 804 N N . ASP A 1 103 ? -10.802 10.428 18.171 1.00 80.12 103 ASP A N 1
ATOM 805 C CA . ASP A 1 103 ? -11.694 9.733 19.087 1.00 80.12 103 ASP A CA 1
ATOM 806 C C . ASP A 1 103 ? -12.135 8.396 18.474 1.00 80.12 103 ASP A C 1
ATOM 808 O O . ASP A 1 103 ? -12.619 8.332 17.343 1.00 80.12 103 ASP A O 1
ATOM 812 N N . GLU A 1 104 ? -11.929 7.324 19.229 1.00 82.94 104 GLU A N 1
ATOM 813 C CA . GLU A 1 104 ? -12.248 5.953 18.845 1.00 82.94 104 GLU A CA 1
ATOM 814 C C . GLU A 1 104 ? -13.373 5.348 19.702 1.00 82.94 104 GLU A C 1
ATOM 816 O O . GLU A 1 104 ? -13.571 4.135 19.697 1.00 82.94 104 GLU A O 1
ATOM 821 N N . THR A 1 105 ? -14.159 6.175 20.400 1.00 79.38 105 THR A N 1
ATOM 822 C CA . THR A 1 105 ? -15.371 5.728 21.114 1.00 79.38 105 THR A CA 1
ATOM 823 C C . THR A 1 105 ? -16.381 5.014 20.208 1.00 79.38 105 THR A C 1
ATOM 825 O O . THR A 1 105 ? -17.078 4.112 20.669 1.00 79.38 105 THR A O 1
ATOM 828 N N . GLU A 1 106 ? -16.406 5.345 18.913 1.00 80.88 106 GLU A N 1
ATOM 829 C CA . GLU A 1 106 ? -17.217 4.683 17.878 1.00 80.88 106 GLU A CA 1
ATOM 830 C C . GLU A 1 106 ? -16.366 3.853 16.892 1.00 80.88 106 GLU A C 1
ATOM 832 O O . GLU A 1 106 ? -16.723 3.684 15.722 1.00 80.88 106 GLU A O 1
ATOM 837 N N . ALA A 1 107 ? -15.202 3.351 17.323 1.00 84.75 107 ALA A N 1
ATOM 838 C CA . ALA A 1 107 ? -14.313 2.608 16.433 1.00 84.75 107 ALA A CA 1
ATOM 839 C C . ALA A 1 107 ? -14.951 1.321 15.888 1.00 84.75 107 ALA A C 1
ATOM 841 O O . ALA A 1 107 ? -15.574 0.534 16.599 1.00 84.75 107 ALA A O 1
ATOM 842 N N . GLN A 1 108 ? -14.729 1.079 14.595 1.00 86.94 108 GLN A N 1
ATOM 843 C CA . GLN A 1 108 ? -15.169 -0.136 13.919 1.00 86.94 108 GLN A CA 1
ATOM 844 C C . GLN A 1 108 ? -14.115 -1.238 14.036 1.00 86.94 108 GLN A C 1
ATOM 846 O O . GLN A 1 108 ? -12.925 -1.010 13.803 1.00 86.94 108 GLN A O 1
ATOM 851 N N . PHE A 1 109 ? -14.561 -2.459 14.323 1.00 90.06 109 PHE A N 1
ATOM 852 C CA . PHE A 1 109 ? -13.699 -3.636 14.366 1.00 90.06 109 PHE A CA 1
ATOM 853 C C . PHE A 1 109 ? -13.788 -4.434 13.069 1.00 90.06 109 PHE A C 1
ATOM 855 O O . PHE A 1 109 ? -14.849 -4.572 12.462 1.00 90.06 109 PHE A O 1
ATOM 862 N N . VAL A 1 110 ? -12.654 -4.992 12.651 1.00 92.56 110 VAL A N 1
ATOM 863 C CA . VAL A 1 110 ? -12.583 -5.865 11.477 1.00 92.56 110 VAL A CA 1
ATOM 864 C C . VAL A 1 110 ? -12.753 -7.309 11.921 1.00 92.56 110 VAL A C 1
ATOM 866 O O . VAL A 1 110 ? -11.921 -7.828 12.666 1.00 92.56 110 VAL A O 1
ATOM 869 N N . VAL A 1 111 ? -13.809 -7.962 11.433 1.00 92.44 111 VAL A N 1
ATOM 870 C CA . VAL A 1 111 ? -14.080 -9.380 11.700 1.00 92.44 111 VAL A CA 1
ATOM 871 C C . VAL A 1 111 ? -13.035 -10.241 10.981 1.00 92.44 111 VAL A C 1
ATOM 873 O O . VAL A 1 111 ? -12.951 -10.183 9.748 1.00 92.44 111 VAL A O 1
ATOM 876 N N . PRO A 1 112 ? -12.237 -11.051 11.703 1.00 92.06 112 PRO A N 1
ATOM 877 C CA . PRO A 1 112 ? -11.268 -11.942 11.080 1.00 92.06 112 PRO A CA 1
ATOM 878 C C . PRO A 1 112 ? -11.950 -12.932 10.124 1.00 92.06 112 PRO A C 1
ATOM 880 O O . PRO A 1 112 ? -12.993 -13.478 10.483 1.00 92.06 112 PRO A O 1
ATOM 883 N N . PRO A 1 113 ? -11.350 -13.266 8.965 1.00 92.56 113 PRO A N 1
ATOM 884 C CA . PRO A 1 113 ? -11.942 -14.223 8.024 1.00 92.56 113 PRO A CA 1
ATOM 885 C C . PRO A 1 113 ? -12.273 -15.591 8.636 1.00 92.56 113 PRO A C 1
ATOM 887 O O . PRO A 1 113 ? -13.203 -16.249 8.196 1.00 92.56 113 PRO A O 1
ATOM 890 N N . ALA A 1 114 ? -11.536 -16.011 9.669 1.00 93.12 114 ALA A N 1
ATOM 891 C CA . ALA A 1 114 ? -11.777 -17.268 10.379 1.00 93.12 114 ALA A CA 1
ATOM 892 C C . ALA A 1 114 ? -13.037 -17.266 11.268 1.00 93.12 114 ALA A C 1
ATOM 894 O O . ALA A 1 114 ? -13.466 -18.331 11.694 1.00 93.12 114 ALA A O 1
ATOM 895 N N . VAL A 1 115 ? -13.592 -16.089 11.577 1.00 92.81 115 VAL A N 1
ATOM 896 C CA . VAL A 1 115 ? -14.810 -15.911 12.388 1.00 92.81 115 VAL A CA 1
ATOM 897 C C . VAL A 1 115 ? -16.048 -15.733 11.502 1.00 92.81 115 VAL A C 1
ATOM 899 O O . VAL A 1 115 ? -17.156 -16.033 11.930 1.00 92.81 115 VAL A O 1
ATOM 902 N N . GLN A 1 116 ? -15.869 -15.273 10.260 1.00 92.81 116 GLN A N 1
ATOM 903 C CA . GLN A 1 116 ? -16.972 -14.950 9.354 1.00 92.81 116 GLN A CA 1
ATOM 904 C C . GLN A 1 116 ? -17.847 -16.170 9.035 1.00 92.81 116 GLN A C 1
ATOM 906 O O . GLN A 1 116 ? -17.349 -17.219 8.623 1.00 92.81 116 GLN A O 1
ATOM 911 N N . GLY A 1 117 ? -19.164 -15.999 9.152 1.00 93.38 117 GLY A N 1
ATOM 912 C CA . GLY A 1 117 ? -20.159 -17.025 8.843 1.00 93.38 117 GLY A CA 1
ATOM 913 C C . GLY A 1 117 ? -20.450 -18.002 9.985 1.00 93.38 117 GLY A C 1
ATOM 914 O O . GLY A 1 117 ? -21.291 -18.883 9.802 1.00 93.38 117 GLY A O 1
ATOM 915 N N . ASP A 1 118 ? -19.809 -17.841 11.146 1.00 96.94 118 ASP A N 1
ATOM 916 C CA . ASP A 1 118 ? -20.144 -18.551 12.382 1.00 96.94 118 ASP A CA 1
ATOM 917 C C . ASP A 1 118 ? -20.848 -17.592 13.363 1.00 96.94 118 ASP A C 1
ATOM 919 O O . ASP A 1 118 ? -20.189 -16.760 13.994 1.00 96.94 118 ASP A O 1
ATOM 923 N N . PRO A 1 119 ? -22.182 -17.696 13.532 1.00 96.31 119 PRO A N 1
ATOM 924 C CA . PRO A 1 119 ? -22.938 -16.774 14.377 1.00 96.31 119 PRO A CA 1
ATOM 925 C C . PRO A 1 119 ? -22.521 -16.772 15.852 1.00 96.31 119 PRO A C 1
ATOM 927 O O . PRO A 1 119 ? -22.716 -15.767 16.535 1.00 96.31 119 PRO A O 1
ATOM 930 N N . GLU A 1 120 ? -21.988 -17.881 16.375 1.00 97.38 120 GLU A N 1
ATOM 931 C CA . GLU A 1 120 ? -21.566 -17.966 17.777 1.00 97.38 120 GLU A CA 1
ATOM 932 C C . GLU A 1 120 ? -20.241 -17.225 17.987 1.00 97.38 120 GLU A C 1
ATOM 934 O O . GLU A 1 120 ? -20.107 -16.433 18.928 1.00 97.38 120 GLU A O 1
ATOM 939 N N . LEU A 1 121 ? -19.283 -17.419 17.076 1.00 96.94 121 LEU A N 1
ATOM 940 C CA . LEU A 1 121 ? -18.001 -16.715 17.113 1.00 96.94 121 LEU A CA 1
ATOM 941 C C . LEU A 1 121 ? -18.163 -15.222 16.815 1.00 96.94 121 LEU A C 1
ATOM 943 O O . LEU A 1 121 ? -17.561 -14.397 17.503 1.00 96.94 121 LEU A O 1
ATOM 947 N N . GLU A 1 122 ? -18.996 -14.867 15.834 1.00 96.06 122 GLU A N 1
ATOM 948 C CA . GLU A 1 122 ? -19.299 -13.470 15.506 1.00 96.06 122 GLU A CA 1
ATOM 949 C C . GLU A 1 122 ? -19.931 -12.750 16.694 1.00 96.06 122 GLU A C 1
ATOM 951 O O . GLU A 1 122 ? -19.492 -11.659 17.056 1.00 96.06 122 GLU A O 1
ATOM 956 N N . LYS A 1 123 ? -20.907 -13.384 17.355 1.00 96.31 123 LYS A N 1
ATOM 957 C CA . LYS A 1 123 ? -21.528 -12.819 18.553 1.00 96.31 123 LYS A CA 1
ATOM 958 C C . LYS A 1 123 ? -20.524 -12.653 19.691 1.00 96.31 123 LYS A C 1
ATOM 960 O O . LYS A 1 123 ? -20.489 -11.601 20.316 1.00 96.31 123 LYS A O 1
ATOM 965 N N . THR A 1 124 ? -19.683 -13.658 19.932 1.00 97.12 124 THR A N 1
ATOM 966 C CA . THR A 1 124 ? -18.642 -13.590 20.970 1.00 97.12 124 THR A CA 1
ATOM 967 C C . THR A 1 124 ? -17.678 -12.427 20.722 1.00 97.12 124 THR A C 1
ATOM 969 O O . THR A 1 124 ? -17.319 -11.707 21.653 1.00 97.12 124 THR A O 1
ATOM 972 N N . LEU A 1 125 ? -17.268 -12.223 19.467 1.00 95.00 125 LEU A N 1
ATOM 973 C CA . LEU A 1 125 ? -16.413 -11.104 19.083 1.00 95.00 125 LEU A CA 1
ATOM 974 C C . LEU A 1 125 ? -17.129 -9.762 19.270 1.00 95.00 125 LEU A C 1
ATOM 976 O O . LEU A 1 125 ? -16.537 -8.840 19.826 1.00 95.00 125 LEU A O 1
ATOM 980 N N . GLN A 1 126 ? -18.388 -9.665 18.841 1.00 94.44 126 GLN A N 1
ATOM 981 C CA . GLN A 1 126 ? -19.192 -8.453 18.980 1.00 94.44 126 GLN A CA 1
ATOM 982 C C . GLN A 1 126 ? -19.352 -8.053 20.451 1.00 94.44 126 GLN A C 1
ATOM 984 O O . GLN A 1 126 ? -19.027 -6.923 20.807 1.00 94.44 126 GLN A O 1
ATOM 989 N N . ASP A 1 127 ? -19.750 -8.995 21.313 1.00 96.44 127 ASP A N 1
ATOM 990 C CA . ASP A 1 127 ? -19.928 -8.758 22.750 1.00 96.44 127 ASP A CA 1
ATOM 991 C C . ASP A 1 127 ? -18.616 -8.259 23.397 1.00 96.44 127 ASP A C 1
ATOM 993 O O . ASP A 1 127 ? -18.619 -7.347 24.229 1.00 96.44 127 ASP A O 1
ATOM 997 N N . PHE A 1 128 ? -17.469 -8.816 22.987 1.00 95.94 128 PHE A N 1
ATOM 998 C CA . PHE A 1 128 ? -16.149 -8.369 23.442 1.00 95.94 128 PHE A CA 1
ATOM 999 C C . PHE A 1 128 ? -15.807 -6.946 22.973 1.00 95.94 128 PHE A C 1
ATOM 1001 O O . PHE A 1 128 ? -15.293 -6.137 23.754 1.00 95.94 128 PHE A O 1
ATOM 1008 N N . CYS A 1 129 ? -16.064 -6.642 21.701 1.00 94.06 129 CYS A N 1
ATOM 1009 C CA . CYS A 1 129 ? -15.821 -5.331 21.109 1.00 94.06 129 CYS A CA 1
ATOM 1010 C C . CYS A 1 129 ? -16.667 -4.242 21.781 1.00 94.06 129 CYS A C 1
ATOM 1012 O O . CYS A 1 129 ? -16.125 -3.202 22.160 1.00 94.06 129 CYS A O 1
ATOM 1014 N N . ASP A 1 130 ? -17.954 -4.508 22.005 1.00 94.06 130 ASP A N 1
ATOM 1015 C CA . ASP A 1 130 ? -18.885 -3.562 22.626 1.00 94.06 130 ASP A CA 1
ATOM 1016 C C . ASP A 1 130 ? -18.482 -3.231 24.068 1.00 94.06 130 ASP A C 1
ATOM 1018 O O . ASP A 1 130 ? -18.422 -2.058 24.454 1.00 94.06 130 ASP A O 1
ATOM 1022 N N . GLU A 1 131 ? -18.137 -4.246 24.868 1.00 95.62 131 GLU A N 1
ATOM 1023 C CA . GLU A 1 131 ? -17.676 -4.007 26.239 1.00 95.62 131 GLU A CA 1
ATOM 1024 C C . GLU A 1 131 ? -16.335 -3.256 26.254 1.00 95.62 131 GLU A C 1
ATOM 1026 O O . GLU A 1 131 ? -16.133 -2.369 27.085 1.00 95.62 131 GLU A O 1
ATOM 1031 N N . SER A 1 132 ? -15.438 -3.544 25.306 1.00 93.75 132 SER A N 1
ATOM 1032 C CA . SER A 1 132 ? -14.150 -2.852 25.190 1.00 93.75 132 SER A CA 1
ATOM 1033 C C . SER A 1 132 ? -14.316 -1.359 24.884 1.00 93.75 132 SER A C 1
ATOM 1035 O O . SER A 1 132 ? -13.674 -0.536 25.540 1.00 93.75 132 SER A O 1
ATOM 1037 N N . LEU A 1 133 ? -15.198 -0.991 23.944 1.00 90.94 133 LEU A N 1
ATOM 1038 C CA . LEU A 1 133 ? -15.497 0.413 23.620 1.00 90.94 133 LEU A CA 1
ATOM 1039 C C . LEU A 1 133 ? -16.131 1.144 24.799 1.00 90.94 133 LEU A C 1
ATOM 1041 O O . LEU A 1 133 ? -15.737 2.260 25.134 1.00 90.94 133 LEU A O 1
ATOM 1045 N N . LYS A 1 134 ? -17.075 0.493 25.480 1.00 92.88 134 LYS A N 1
ATOM 1046 C CA . LYS A 1 134 ? -17.716 1.045 26.673 1.00 92.88 134 LYS A CA 1
ATOM 1047 C C . LYS A 1 134 ? -16.700 1.327 27.780 1.00 92.88 134 LYS A C 1
ATOM 1049 O O . LYS A 1 134 ? -16.733 2.401 28.382 1.00 92.88 134 LYS A O 1
ATOM 1054 N N . VAL A 1 135 ? -15.790 0.390 28.054 1.00 93.62 135 VAL A N 1
ATOM 1055 C CA . VAL A 1 135 ? -14.716 0.588 29.040 1.00 93.62 135 VAL A CA 1
ATOM 1056 C C . VAL A 1 135 ? -13.767 1.701 28.597 1.00 93.62 135 VAL A C 1
ATOM 1058 O O . VAL A 1 135 ? -13.388 2.531 29.423 1.00 93.62 135 VAL A O 1
ATOM 1061 N N . TYR A 1 136 ? -13.411 1.758 27.311 1.00 88.19 136 TYR A N 1
ATOM 1062 C CA . TYR A 1 136 ? -12.583 2.831 26.761 1.00 88.19 136 TYR A CA 1
ATOM 1063 C C . TYR A 1 136 ? -13.223 4.207 26.983 1.00 88.19 136 TYR A C 1
ATOM 1065 O O . TYR A 1 136 ? -12.581 5.057 27.596 1.00 88.19 136 TYR A O 1
ATOM 1073 N N . GLY A 1 137 ? -14.495 4.387 26.610 1.00 87.12 137 GLY A N 1
ATOM 1074 C CA . GLY A 1 137 ? -15.235 5.638 26.813 1.00 87.12 137 GLY A CA 1
ATOM 1075 C C . GLY A 1 137 ? -15.277 6.074 28.283 1.00 87.12 137 GLY A C 1
ATOM 1076 O O . GLY A 1 137 ? -14.963 7.209 28.627 1.00 87.12 137 GLY A O 1
ATOM 1077 N N . GLN A 1 138 ? -15.538 5.136 29.198 1.00 90.44 138 GLN A N 1
ATOM 1078 C CA . GLN A 1 138 ? -15.507 5.432 30.636 1.00 90.44 138 GLN A CA 1
ATOM 1079 C C . GLN A 1 138 ? -14.125 5.882 31.128 1.00 90.44 138 GLN A C 1
ATOM 1081 O O . GLN A 1 138 ? -14.026 6.692 32.053 1.00 90.44 138 GLN A O 1
ATOM 1086 N N . LEU A 1 139 ? -13.050 5.313 30.578 1.00 86.31 139 LEU A N 1
ATOM 1087 C CA . LEU A 1 139 ? -11.689 5.707 30.924 1.00 86.31 139 LEU A CA 1
ATOM 1088 C C . LEU A 1 139 ? -11.356 7.079 30.347 1.00 86.31 139 LEU A C 1
ATOM 1090 O O . LEU A 1 139 ? -10.771 7.889 31.064 1.00 86.31 139 LEU A O 1
ATOM 1094 N N . THR A 1 140 ? -11.718 7.353 29.093 1.00 84.06 140 THR A N 1
ATOM 1095 C CA . THR A 1 140 ? -11.479 8.657 28.466 1.00 84.06 140 THR A CA 1
ATOM 1096 C C . THR A 1 140 ? -12.210 9.768 29.208 1.00 84.06 140 THR A C 1
ATOM 1098 O O . THR A 1 140 ? -11.565 10.758 29.539 1.00 84.06 140 THR A O 1
ATOM 1101 N N . ASP A 1 141 ? -13.472 9.561 29.594 1.00 85.31 141 ASP A N 1
ATOM 1102 C CA . ASP A 1 141 ? -14.265 10.538 30.354 1.00 85.31 141 ASP A CA 1
ATOM 1103 C C . ASP A 1 141 ? -13.632 10.847 31.715 1.00 85.31 141 ASP A C 1
ATOM 1105 O O . ASP A 1 141 ? -13.352 11.998 32.047 1.00 85.31 141 ASP A O 1
ATOM 1109 N N . LYS A 1 142 ? -13.301 9.806 32.491 1.00 85.88 142 LYS A N 1
ATOM 1110 C CA . LYS A 1 142 ? -12.651 9.970 33.804 1.00 85.88 142 LYS A CA 1
ATOM 1111 C C . LYS A 1 142 ? -11.290 10.644 33.699 1.00 85.88 142 LYS A C 1
ATOM 1113 O O . LYS A 1 142 ? -10.877 11.361 34.608 1.00 85.88 142 LYS A O 1
ATOM 1118 N N . LEU A 1 143 ? -10.548 10.366 32.630 1.00 83.12 143 LEU A N 1
ATOM 1119 C CA . LEU A 1 143 ? -9.250 10.987 32.401 1.00 83.12 143 LEU A CA 1
ATOM 1120 C C . LEU A 1 143 ? -9.427 12.450 31.980 1.00 83.12 143 LEU A C 1
ATOM 1122 O O . LEU A 1 143 ? -8.672 13.287 32.463 1.00 83.12 143 LEU A O 1
ATOM 1126 N N . ALA A 1 144 ? -10.437 12.773 31.173 1.00 79.06 144 ALA A N 1
ATOM 1127 C CA . ALA A 1 144 ? -10.782 14.151 30.843 1.00 79.06 144 ALA A CA 1
ATOM 1128 C C . ALA A 1 144 ? -11.160 14.951 32.099 1.00 79.0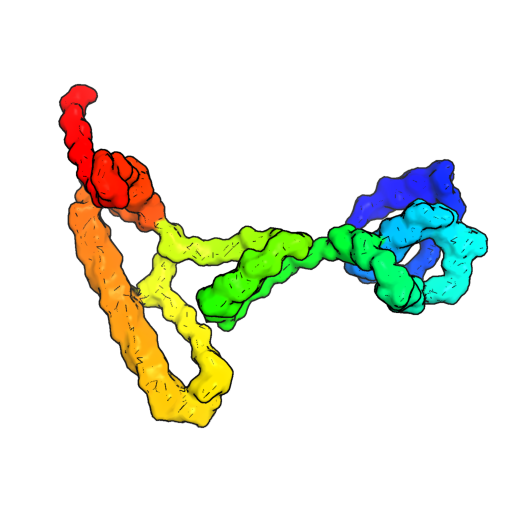6 144 ALA A C 1
ATOM 1130 O O . ALA A 1 144 ? -10.626 16.034 32.300 1.00 79.06 144 ALA A O 1
ATOM 1131 N N . GLU A 1 145 ? -11.984 14.397 32.996 1.00 82.06 145 GLU A N 1
ATOM 1132 C CA . GLU A 1 145 ? -12.317 15.024 34.286 1.00 82.06 145 GLU A CA 1
ATOM 1133 C C . GLU A 1 145 ? -11.083 15.218 35.176 1.00 82.06 145 GLU A C 1
ATOM 1135 O O . GLU A 1 145 ? -10.876 16.290 35.740 1.00 82.06 145 GLU A O 1
ATOM 1140 N N . LYS A 1 146 ? -10.245 14.180 35.299 1.00 80.44 146 LYS A N 1
ATOM 1141 C CA . LYS A 1 146 ? -9.057 14.198 36.164 1.00 80.44 146 LYS A CA 1
ATOM 1142 C C . LYS A 1 146 ? -8.032 15.246 35.734 1.00 80.44 146 LYS A C 1
ATOM 1144 O O . LYS A 1 146 ? -7.349 15.803 36.590 1.00 80.44 146 LYS A O 1
ATOM 1149 N N . TYR A 1 147 ? -7.881 15.446 34.430 1.00 76.56 147 TYR A N 1
ATOM 1150 C CA . TYR A 1 147 ? -6.883 16.349 33.866 1.00 76.56 147 TYR A CA 1
ATOM 1151 C C . TYR A 1 147 ? -7.483 17.668 33.366 1.00 76.56 147 TYR A C 1
ATOM 1153 O O . TYR A 1 147 ? -6.737 18.472 32.827 1.00 76.56 147 TYR A O 1
ATOM 1161 N N . ALA A 1 148 ? -8.781 17.930 33.560 1.00 65.06 148 ALA A N 1
ATOM 1162 C CA . ALA A 1 148 ? -9.410 19.184 33.155 1.00 65.06 148 ALA A CA 1
ATOM 1163 C C . ALA A 1 148 ? -8.713 20.389 33.812 1.00 65.06 148 ALA A C 1
ATOM 1165 O O . ALA A 1 148 ? -8.722 20.535 35.036 1.00 65.06 148 ALA A O 1
ATOM 1166 N N . THR A 1 149 ? -8.119 21.265 32.999 1.00 58.38 149 THR A N 1
ATOM 1167 C CA . THR A 1 149 ? -7.567 22.545 33.456 1.00 58.38 149 THR A CA 1
ATOM 1168 C C . THR A 1 149 ? -8.598 23.670 33.279 1.00 58.38 149 THR A C 1
ATOM 1170 O O . THR A 1 149 ? -9.518 23.548 32.463 1.00 58.38 149 THR A O 1
ATOM 1173 N N . PRO A 1 150 ? -8.474 24.794 34.016 1.00 53.44 150 PRO A N 1
ATOM 1174 C CA . PRO A 1 150 ? -9.392 25.936 33.904 1.00 53.44 150 PRO A CA 1
ATOM 1175 C C . PRO A 1 150 ? -9.464 26.584 32.508 1.00 53.44 150 PRO A C 1
ATOM 1177 O O . PRO A 1 150 ? -10.388 27.349 32.244 1.00 53.44 150 PRO A O 1
ATOM 1180 N N . GLU A 1 151 ? -8.512 26.292 31.620 1.00 46.81 151 GLU A N 1
ATOM 1181 C CA . GLU A 1 151 ? -8.371 26.910 30.292 1.00 46.81 151 GLU A CA 1
ATOM 1182 C C . GLU A 1 151 ? -8.984 26.088 29.146 1.00 46.81 151 GLU A C 1
ATOM 1184 O O . GLU A 1 151 ? -9.000 26.544 28.004 1.00 46.81 151 GLU A O 1
ATOM 1189 N N . GLY A 1 152 ? -9.575 24.926 29.439 1.00 46.50 152 GLY A N 1
ATOM 1190 C CA . GLY A 1 152 ? -10.320 24.127 28.465 1.00 46.50 152 GLY A CA 1
ATOM 1191 C C . GLY A 1 152 ? -9.879 22.669 28.424 1.00 46.50 152 GLY A C 1
ATOM 1192 O O . GLY A 1 152 ? -8.812 22.311 28.915 1.00 46.50 152 GLY A O 1
ATOM 1193 N N . LEU A 1 153 ? -10.748 21.826 27.855 1.00 44.25 153 LEU A N 1
ATOM 1194 C CA . LEU A 1 153 ? -10.533 20.391 27.662 1.00 44.25 153 LEU A CA 1
ATOM 1195 C C . LEU A 1 153 ? -9.120 20.129 27.141 1.00 44.25 153 LEU A C 1
ATOM 1197 O O . LEU A 1 153 ? -8.754 20.569 26.052 1.00 44.25 153 LEU A O 1
ATOM 1201 N N . VAL A 1 154 ? -8.347 19.404 27.941 1.00 48.03 154 VAL A N 1
ATOM 1202 C CA . VAL A 1 154 ? -7.030 18.913 27.563 1.00 48.03 154 VAL A CA 1
ATOM 1203 C C . VAL A 1 154 ? -7.227 18.020 26.343 1.00 48.03 154 VAL A C 1
ATOM 1205 O O . VAL A 1 154 ? -7.824 16.950 26.446 1.00 48.03 154 VAL A O 1
ATOM 1208 N N . ASP A 1 155 ? -6.788 18.511 25.186 1.00 50.81 155 ASP A N 1
ATOM 1209 C CA . ASP A 1 155 ? -6.707 17.767 23.933 1.00 50.81 155 ASP A CA 1
ATOM 1210 C C . ASP A 1 155 ? -6.146 16.359 24.208 1.00 50.81 155 ASP A C 1
ATOM 1212 O O . ASP A 1 155 ? -5.225 16.202 25.017 1.00 50.81 155 ASP A O 1
ATOM 1216 N N . PHE A 1 156 ? -6.663 15.322 23.543 1.00 50.88 156 PHE A N 1
ATOM 1217 C CA . PHE A 1 156 ? -6.153 13.948 23.691 1.00 50.88 156 PHE A CA 1
ATOM 1218 C C . PHE A 1 156 ? -4.629 13.876 23.439 1.00 50.88 156 PHE A C 1
ATOM 1220 O O . PHE A 1 156 ? -3.935 13.015 23.992 1.00 50.88 156 PHE A O 1
ATOM 1227 N N . ALA A 1 157 ? -4.101 14.842 22.680 1.00 43.59 157 ALA A N 1
ATOM 1228 C CA . ALA A 1 157 ? -2.689 15.074 22.405 1.00 43.59 157 ALA A CA 1
ATOM 1229 C C . ALA A 1 157 ? -1.838 15.585 23.590 1.00 43.59 157 ALA A C 1
ATOM 1231 O O . ALA A 1 157 ? -0.640 15.303 23.632 1.00 43.59 157 ALA A O 1
ATOM 1232 N N . LEU A 1 158 ? -2.413 16.303 24.563 1.00 44.12 158 LEU A N 1
ATOM 1233 C CA . LEU A 1 158 ? -1.681 17.010 25.632 1.00 44.12 158 LEU A CA 1
ATOM 1234 C C . LEU A 1 158 ? -1.163 16.100 26.762 1.00 44.12 158 LEU A C 1
ATOM 1236 O O . LEU A 1 158 ? -0.543 16.571 27.714 1.00 44.12 158 LEU A O 1
ATOM 1240 N N . ARG A 1 159 ? -1.331 14.775 26.655 1.00 50.06 159 ARG A N 1
ATOM 1241 C CA . ARG A 1 159 ? -0.678 13.827 27.578 1.00 50.06 159 ARG A CA 1
ATOM 1242 C C . ARG A 1 159 ? 0.849 13.829 27.499 1.00 50.06 159 ARG A C 1
ATOM 1244 O O . ARG A 1 159 ? 1.473 13.359 28.442 1.00 50.06 159 ARG A O 1
ATOM 1251 N N . GLU A 1 160 ? 1.450 14.306 26.411 1.00 43.72 160 GLU A N 1
ATOM 1252 C CA . GLU A 1 160 ? 2.908 14.242 26.224 1.00 43.72 160 GLU A CA 1
ATOM 1253 C C . GLU A 1 160 ? 3.655 15.446 26.822 1.00 43.72 160 GLU A C 1
ATOM 1255 O O . GLU A 1 160 ? 4.753 15.275 27.338 1.00 43.72 160 GLU A O 1
ATOM 1260 N N . GLU A 1 161 ? 3.056 16.641 26.849 1.00 44.84 161 GLU A N 1
ATOM 1261 C CA . GLU A 1 161 ? 3.733 17.858 27.341 1.00 44.84 161 GLU A CA 1
ATOM 1262 C C . GLU A 1 161 ? 3.923 17.890 28.873 1.00 44.84 161 GLU A C 1
ATOM 1264 O O . GLU A 1 161 ? 4.635 18.741 29.397 1.00 44.84 161 GLU A O 1
ATOM 1269 N N . GLN A 1 162 ? 3.313 16.947 29.602 1.00 42.69 162 GLN A N 1
ATOM 1270 C CA . GLN A 1 162 ? 3.298 16.886 31.074 1.00 42.69 162 GLN A CA 1
ATOM 1271 C C . GLN A 1 162 ? 3.987 15.631 31.654 1.00 42.69 162 GLN A C 1
ATOM 1273 O O . GLN A 1 162 ? 4.009 15.445 32.875 1.00 42.69 162 GLN A O 1
ATOM 1278 N N . LEU A 1 163 ? 4.544 14.752 30.811 1.00 42.50 163 LEU A N 1
ATOM 1279 C CA . LEU A 1 163 ? 5.285 13.566 31.254 1.00 42.50 163 LEU A CA 1
ATOM 1280 C C . LEU A 1 163 ? 6.786 13.853 31.210 1.00 42.50 163 LEU A C 1
ATOM 1282 O O . LEU A 1 163 ? 7.403 13.824 30.148 1.00 42.50 163 LEU A O 1
ATOM 1286 N N . THR A 1 164 ? 7.388 14.094 32.373 1.00 44.38 164 THR A N 1
ATOM 1287 C CA . THR A 1 164 ? 8.846 14.142 32.506 1.00 44.38 164 THR A CA 1
ATOM 1288 C C . THR A 1 164 ? 9.380 12.764 32.894 1.00 44.38 164 THR A C 1
ATOM 1290 O O . THR A 1 164 ? 8.766 12.003 33.652 1.00 44.38 164 THR A O 1
ATOM 1293 N N . GLU A 1 165 ? 10.526 12.403 32.321 1.00 38.19 165 GLU A N 1
ATOM 1294 C CA . GLU A 1 165 ? 11.230 11.165 32.638 1.00 38.19 165 GLU A CA 1
ATOM 1295 C C . GLU A 1 165 ? 11.843 11.297 34.042 1.00 38.19 165 GLU A C 1
ATOM 1297 O O . GLU A 1 165 ? 12.745 12.103 34.266 1.00 38.19 165 GLU A O 1
ATOM 1302 N N . GLY A 1 166 ? 11.311 10.558 35.020 1.00 46.69 166 GLY A N 1
ATOM 1303 C CA . GLY A 1 166 ? 11.865 10.538 36.373 1.00 46.69 166 GLY A CA 1
ATOM 1304 C C . GLY A 1 166 ? 13.180 9.755 36.426 1.00 46.69 166 GLY A C 1
ATOM 1305 O O . GLY A 1 166 ? 13.368 8.803 35.667 1.00 46.69 166 GLY A O 1
ATOM 1306 N N . GLU A 1 167 ? 14.059 10.089 37.379 1.00 42.47 167 GLU A N 1
ATOM 1307 C CA . GLU A 1 167 ? 15.441 9.570 37.522 1.00 42.47 167 GLU A CA 1
ATOM 1308 C C . GLU A 1 167 ? 15.579 8.028 37.609 1.00 42.47 167 GLU A C 1
ATOM 1310 O O . GLU A 1 167 ? 16.683 7.496 37.542 1.00 42.47 167 GLU A O 1
ATOM 1315 N N . ASN A 1 168 ? 14.469 7.288 37.699 1.00 40.47 168 ASN A N 1
ATOM 1316 C CA . ASN A 1 168 ? 14.414 5.823 37.749 1.00 40.47 168 ASN A CA 1
ATOM 1317 C C . ASN A 1 168 ? 13.838 5.167 36.473 1.00 40.47 168 ASN A C 1
ATOM 1319 O O . ASN A 1 168 ? 13.445 3.998 36.514 1.00 40.47 168 ASN A O 1
ATOM 1323 N N . GLY A 1 169 ? 13.712 5.905 35.363 1.00 43.44 169 GLY A N 1
ATOM 1324 C CA . GLY A 1 169 ? 13.139 5.402 34.103 1.00 43.44 169 GLY A CA 1
ATOM 1325 C C . GLY A 1 169 ? 11.625 5.146 34.159 1.00 43.44 169 GLY A C 1
ATOM 1326 O O . GLY A 1 169 ? 11.078 4.413 33.336 1.00 43.44 169 GLY A O 1
ATOM 1327 N N . LYS A 1 170 ? 10.932 5.720 35.151 1.00 38.22 170 LYS A N 1
ATOM 1328 C CA . LYS A 1 170 ? 9.465 5.752 35.231 1.00 38.22 170 LYS A CA 1
ATOM 1329 C C . LYS A 1 170 ? 8.998 7.182 34.992 1.00 38.22 170 LYS A C 1
ATOM 1331 O O . LYS A 1 170 ? 9.461 8.092 35.672 1.00 38.22 170 LYS A O 1
ATOM 1336 N N . PHE A 1 171 ? 8.069 7.358 34.056 1.00 41.34 171 PHE A N 1
ATOM 1337 C CA . PHE A 1 171 ? 7.441 8.650 33.790 1.00 41.34 171 PHE A CA 1
ATOM 1338 C C . PHE A 1 171 ? 6.633 9.111 35.005 1.00 41.34 171 PHE A C 1
ATOM 1340 O O . PHE A 1 171 ? 5.822 8.353 35.547 1.00 41.34 171 PHE A O 1
ATOM 1347 N N . THR A 1 172 ? 6.859 10.350 35.426 1.00 37.12 172 THR A N 1
ATOM 1348 C CA . THR A 1 172 ? 6.109 11.011 36.498 1.00 37.12 172 THR A CA 1
ATOM 1349 C C . THR A 1 172 ? 5.408 12.242 35.935 1.00 37.12 172 THR A C 1
ATOM 1351 O O . THR A 1 172 ? 5.934 12.900 35.041 1.00 37.12 172 THR A O 1
ATOM 1354 N N . PHE A 1 173 ? 4.208 12.540 36.438 1.00 40.56 173 PHE A N 1
ATOM 1355 C CA . PHE A 1 173 ? 3.509 13.781 36.100 1.00 40.56 173 PHE A CA 1
ATOM 1356 C C . PHE A 1 173 ? 4.270 14.944 36.734 1.00 40.56 173 PHE A C 1
ATOM 1358 O O . PHE A 1 173 ? 4.468 14.940 37.950 1.00 40.56 173 PHE A O 1
ATOM 1365 N N . GLY A 1 174 ? 4.736 15.885 35.912 1.00 37.53 174 GLY A N 1
ATOM 1366 C CA . GLY A 1 174 ? 5.441 17.069 36.392 1.00 37.53 174 GLY A CA 1
ATOM 1367 C C . GLY A 1 174 ? 4.532 17.901 37.293 1.00 37.53 174 GLY A C 1
ATOM 1368 O O . GLY A 1 174 ? 3.384 18.168 36.942 1.00 37.53 174 GLY A O 1
ATOM 1369 N N . GLU A 1 175 ? 5.025 18.284 38.471 1.00 32.41 175 GLU A N 1
ATOM 1370 C CA . GLU A 1 175 ? 4.341 19.259 39.320 1.00 32.41 175 GLU A CA 1
ATOM 1371 C C . GLU A 1 175 ? 4.197 20.571 38.541 1.00 32.41 175 GLU A C 1
ATOM 1373 O O . GLU A 1 175 ? 5.176 21.118 38.028 1.00 32.41 175 GLU A O 1
ATOM 1378 N N . ALA A 1 176 ? 2.957 21.050 38.427 1.00 34.88 176 ALA A N 1
ATOM 1379 C CA . ALA A 1 176 ? 2.651 22.350 37.860 1.00 34.88 176 ALA A CA 1
ATOM 1380 C C . ALA A 1 176 ? 3.429 23.422 38.637 1.00 34.88 176 ALA A C 1
ATOM 1382 O O . ALA A 1 176 ? 3.243 23.586 39.842 1.00 34.88 176 ALA A O 1
ATOM 1383 N N . VAL A 1 177 ? 4.323 24.122 37.942 1.00 31.03 177 VAL A N 1
ATOM 1384 C CA . VAL A 1 177 ? 5.086 25.235 38.504 1.00 31.03 177 VAL A CA 1
ATOM 1385 C C . VAL A 1 177 ? 4.102 26.351 38.855 1.00 31.03 177 VAL A C 1
ATOM 1387 O O . VAL A 1 177 ? 3.382 26.849 37.989 1.00 31.03 177 VAL A O 1
ATOM 1390 N N . GLU A 1 178 ? 4.057 26.707 40.140 1.00 29.00 178 GLU A N 1
ATOM 1391 C CA . GLU A 1 178 ? 3.319 27.855 40.660 1.00 29.00 178 GLU A CA 1
ATOM 1392 C C . GLU A 1 178 ? 3.733 29.146 39.942 1.00 29.00 178 GLU A C 1
ATOM 1394 O O . GLU A 1 178 ? 4.912 29.398 39.684 1.00 29.00 178 GLU A O 1
ATOM 1399 N N . GLY A 1 179 ? 2.729 29.955 39.611 1.00 27.58 179 GLY A N 1
ATOM 1400 C CA . GLY A 1 179 ? 2.884 31.169 38.829 1.00 27.58 179 GLY A CA 1
ATOM 1401 C C . GLY A 1 179 ? 3.645 32.301 39.521 1.00 27.58 179 GLY A C 1
ATOM 1402 O O . GLY A 1 179 ? 3.621 32.473 40.744 1.00 27.58 179 GLY A O 1
ATOM 1403 N N . HIS A 1 180 ? 4.225 33.143 38.670 1.00 27.84 180 HIS A N 1
ATOM 1404 C CA . HIS A 1 180 ? 4.442 34.566 38.908 1.00 27.84 180 HIS A CA 1
ATOM 1405 C C . HIS A 1 180 ? 3.876 35.354 37.731 1.00 27.84 180 HIS A C 1
ATOM 1407 O O . HIS A 1 180 ? 4.081 34.908 36.580 1.00 27.84 180 HIS A O 1
#

Secondary structure (DSSP, 8-state):
--HHHHHHHHHHH-S----S---HHHHHHHHHHHHHHT--GGGS-S--HHHHHHHHHHTT-GGGGGG--------S--HHHHHHHTT--TT-------TTTS--TTPPPPPPTTTTT-HHHHHHHHHHHHHHHHHHHHHHHHHHHHH-BTTB---GGGGSTTEEE-TTS-EEEPPPPPP-

Radius of gyration: 27.66 Å; chains: 1; bounding box: 44×53×75 Å

Foldseek 3Di:
DPVVVVVVCCVPPHPDADAPDPDPLLVQLLSQVCVVVVCGDPNVDPDHSVRSVVVCVVVPVCPSSLRRADDDDDDLDAPVVVVVVVVPDPSDDDDDDDPLQDDCLVPDDRDDPVQPPPPVSVVVVVVVVNVVSVVVVVVVVVVQVVPPDPVDGCGSNNPVVQWDQDPVRDTDGDDDDDDD